Protein AF-A0A974S7X0-F1 (afdb_monomer)

pLDDT: mean 75.12, std 19.73, range [33.41, 97.38]

Radius of gyration: 20.28 Å; Cα contacts (8 Å, |Δi|>4): 259; chains: 1; bounding box: 48×38×61 Å

Nearest PDB structures (foldseek):
  6ahu-assembly1_G  TM=2.545E-01  e=3.816E-04  Homo sapiens
  6w6v-assembly1_G  TM=2.134E-01  e=1.210E-03  Saccharomyces cerevisiae S288C
  6hdt-assembly2_B  TM=5.836E-01  e=2.481E+00  Afifella pfennigii

Mean predicted aligned error: 11.81 Å

Solvent-accessible surface area (backbone atoms only — not comparable to full-atom values): 8895 Å² total; per-residue (Å²): 137,85,80,79,71,74,44,76,49,75,44,72,62,77,87,66,81,88,76,54,83,85,74,50,80,81,50,93,77,43,50,52,31,15,51,47,73,44,29,24,50,70,80,39,82,32,67,67,58,24,65,71,47,45,65,58,53,48,52,51,53,45,73,62,52,58,33,68,40,69,42,77,59,90,51,62,14,40,36,38,39,38,39,28,42,36,76,56,59,93,89,54,80,51,60,70,84,76,39,92,80,42,81,82,80,58,68,46,50,36,54,47,32,34,46,38,38,42,35,40,25,75,32,86,92,47,78,72,48,77,49,78,46,80,48,44,41,38,35,36,41,31,66,77,82,78,75,80,78,127

Organism: NCBI:txid2803784

Secondary structure (DSSP, 8-state):
------EEEEEE---SPPPPTTTSPPPSSPPEEEEEEEEEETTEE-HHHHHHHHHHHHHHHHHTSS-SEEESS--SEEEEEEEEEEPPPTT----TTTGGGTTTTS-EEEEEEEEEEEEEESSTTSPPEEEEEEEEEEEEEES-------

Structure (mmCIF, N/CA/C/O backbone):
data_AF-A0A974S7X0-F1
#
_entry.id   AF-A0A974S7X0-F1
#
loop_
_atom_site.group_PDB
_atom_site.id
_atom_site.type_symbol
_atom_site.label_atom_id
_atom_site.label_alt_id
_atom_site.label_comp_id
_atom_site.label_asym_id
_atom_site.label_entity_id
_atom_site.label_seq_id
_atom_site.pdbx_PDB_ins_code
_atom_site.Cartn_x
_atom_site.Cartn_y
_atom_site.Cartn_z
_atom_site.occupancy
_atom_site.B_iso_or_equiv
_atom_site.auth_seq_id
_atom_site.auth_comp_id
_atom_site.auth_asym_id
_atom_site.auth_atom_id
_atom_site.pdbx_PDB_model_num
ATOM 1 N N . MET A 1 1 ? 11.327 -16.750 -43.158 1.00 33.41 1 MET A N 1
ATOM 2 C CA . MET A 1 1 ? 11.824 -15.774 -42.165 1.00 33.41 1 MET A CA 1
ATOM 3 C C . MET A 1 1 ? 11.254 -16.157 -40.809 1.00 33.41 1 MET A C 1
ATOM 5 O O . MET A 1 1 ? 10.046 -16.098 -40.652 1.00 33.41 1 MET A O 1
ATOM 9 N N . ALA A 1 2 ? 12.081 -16.641 -39.881 1.00 36.84 2 ALA A N 1
ATOM 10 C CA . ALA A 1 2 ? 11.645 -16.962 -38.522 1.00 36.84 2 ALA A CA 1
ATOM 11 C C . ALA A 1 2 ? 11.894 -15.735 -37.639 1.00 36.84 2 ALA A C 1
ATOM 13 O O . ALA A 1 2 ? 13.046 -15.370 -37.406 1.00 36.84 2 ALA A O 1
ATOM 14 N N . GLY A 1 3 ? 10.826 -15.063 -37.211 1.00 40.22 3 GLY A N 1
ATOM 15 C CA . GLY A 1 3 ? 10.921 -13.977 -36.240 1.00 40.22 3 GLY A CA 1
ATOM 16 C C . GLY A 1 3 ? 11.301 -14.554 -34.882 1.00 40.22 3 GLY A C 1
ATOM 17 O O . GLY A 1 3 ? 10.536 -15.314 -34.295 1.00 40.22 3 GLY A O 1
ATOM 18 N N . THR A 1 4 ? 12.490 -14.228 -34.383 1.00 44.41 4 THR A N 1
ATOM 19 C CA . THR A 1 4 ? 12.839 -14.476 -32.983 1.00 44.41 4 THR A CA 1
ATOM 20 C C . THR A 1 4 ? 11.959 -13.582 -32.120 1.00 44.41 4 THR A C 1
ATOM 22 O O . THR A 1 4 ? 12.114 -12.362 -32.150 1.00 44.41 4 THR A O 1
ATOM 25 N N . ALA A 1 5 ? 11.020 -14.181 -31.388 1.00 50.19 5 ALA A N 1
ATOM 26 C CA . ALA A 1 5 ? 10.208 -13.469 -30.412 1.00 50.19 5 ALA A CA 1
ATOM 27 C C . ALA A 1 5 ? 11.121 -12.769 -29.391 1.00 50.19 5 ALA A C 1
ATOM 29 O O . ALA A 1 5 ? 12.081 -13.363 -28.894 1.00 50.19 5 ALA A O 1
ATOM 30 N N . ALA A 1 6 ? 10.845 -11.497 -29.111 1.00 50.41 6 ALA A N 1
ATOM 31 C CA . ALA A 1 6 ? 11.482 -10.788 -28.012 1.00 50.41 6 ALA A CA 1
ATOM 32 C C . ALA A 1 6 ? 11.017 -11.410 -26.686 1.00 50.41 6 ALA A C 1
ATOM 34 O O . ALA A 1 6 ? 9.825 -11.660 -26.510 1.00 50.41 6 ALA A O 1
ATOM 35 N N . PHE A 1 7 ? 11.951 -11.659 -25.767 1.00 53.12 7 PHE A N 1
ATOM 36 C CA . PHE A 1 7 ? 11.648 -12.151 -24.425 1.00 53.12 7 PHE A CA 1
ATOM 37 C C . PHE A 1 7 ? 11.833 -11.017 -23.414 1.00 53.12 7 PHE A C 1
ATOM 39 O O . PHE A 1 7 ? 12.787 -10.239 -23.509 1.00 53.12 7 PHE A O 1
ATOM 46 N N . ALA A 1 8 ? 10.910 -10.932 -22.456 1.00 50.56 8 ALA A N 1
ATOM 47 C CA . ALA A 1 8 ? 11.018 -10.082 -21.280 1.00 50.56 8 ALA A CA 1
ATOM 48 C C . ALA A 1 8 ? 11.270 -10.978 -20.064 1.00 50.56 8 ALA A C 1
ATOM 50 O O . ALA A 1 8 ? 10.481 -11.883 -19.793 1.00 50.56 8 ALA A O 1
ATOM 51 N N . ALA A 1 9 ? 12.370 -10.747 -19.354 1.00 56.16 9 ALA A N 1
ATOM 52 C CA . ALA A 1 9 ? 12.638 -11.368 -18.061 1.00 56.16 9 ALA A CA 1
ATOM 53 C C . ALA A 1 9 ? 12.583 -10.280 -16.988 1.00 56.16 9 ALA A C 1
ATOM 55 O O . ALA A 1 9 ? 13.378 -9.340 -17.037 1.00 56.16 9 ALA A O 1
ATOM 56 N N . SER A 1 10 ? 11.647 -10.399 -16.050 1.00 50.12 10 SER A N 1
ATOM 57 C CA . SER A 1 10 ? 11.504 -9.466 -14.932 1.00 50.12 10 SER A CA 1
ATOM 58 C C . SER A 1 10 ? 12.025 -10.102 -13.647 1.00 50.12 10 SER A C 1
ATOM 60 O O . SER A 1 10 ? 11.685 -11.239 -13.327 1.00 50.12 10 SER A O 1
ATOM 62 N N . TYR A 1 11 ? 12.850 -9.355 -12.924 1.00 61.41 11 TYR A N 1
ATOM 63 C CA . TYR A 1 11 ? 13.383 -9.693 -11.614 1.00 61.41 11 TYR A CA 1
ATOM 64 C C . TYR A 1 11 ? 12.792 -8.732 -10.589 1.00 61.41 11 TYR A C 1
ATOM 66 O O . TYR A 1 11 ? 12.791 -7.517 -10.791 1.00 61.41 11 TYR A O 1
ATOM 74 N N . ILE A 1 12 ? 12.279 -9.299 -9.508 1.00 62.84 12 ILE A N 1
ATOM 75 C CA . ILE A 1 12 ? 11.749 -8.573 -8.358 1.00 62.84 12 ILE A CA 1
ATOM 76 C C . ILE A 1 12 ? 12.890 -8.491 -7.341 1.00 62.84 12 ILE A C 1
ATOM 78 O O . ILE A 1 12 ? 13.569 -9.494 -7.110 1.00 62.84 12 ILE A O 1
ATOM 82 N N . ASP A 1 13 ? 13.153 -7.307 -6.789 1.00 64.38 13 ASP A N 1
ATOM 83 C CA . ASP A 1 13 ? 14.116 -7.156 -5.695 1.00 64.38 13 ASP A CA 1
ATOM 84 C C . ASP A 1 13 ? 13.708 -8.054 -4.504 1.00 64.38 13 ASP A C 1
ATOM 86 O O . ASP A 1 13 ? 12.533 -8.196 -4.198 1.00 64.38 13 ASP A O 1
ATOM 90 N N . THR A 1 14 ? 14.649 -8.706 -3.825 1.00 61.59 14 THR A N 1
ATOM 91 C CA . THR A 1 14 ? 14.355 -9.611 -2.691 1.00 61.59 14 THR A CA 1
ATOM 92 C C . THR A 1 14 ? 14.523 -8.921 -1.337 1.00 61.59 14 THR A C 1
ATOM 94 O O . THR A 1 14 ? 14.682 -9.581 -0.313 1.00 61.59 14 THR A O 1
ATOM 97 N N . SER A 1 15 ? 14.554 -7.588 -1.320 1.00 65.81 15 SER A N 1
ATOM 98 C CA . SER A 1 15 ? 14.743 -6.776 -0.112 1.00 65.81 15 SER A CA 1
ATOM 99 C C . SER A 1 15 ? 13.590 -6.860 0.895 1.00 65.81 15 SER A C 1
ATOM 101 O O . SER A 1 15 ? 13.775 -6.512 2.062 1.00 65.81 15 SER A O 1
ATOM 103 N N . LEU A 1 16 ? 12.417 -7.345 0.477 1.00 65.56 16 LEU A N 1
ATOM 104 C CA . LEU A 1 16 ? 11.275 -7.585 1.356 1.00 65.56 16 LEU A CA 1
ATOM 105 C C . LEU A 1 16 ? 11.249 -9.057 1.799 1.00 65.56 16 LEU A C 1
ATOM 107 O O . LEU A 1 16 ? 11.303 -9.938 0.942 1.00 65.56 16 LEU A O 1
ATOM 111 N N . PRO A 1 17 ? 11.159 -9.348 3.110 1.00 64.44 17 PRO A N 1
ATOM 112 C CA . PRO A 1 17 ? 11.013 -10.717 3.583 1.00 64.44 17 PRO A CA 1
ATOM 113 C C . PRO A 1 17 ? 9.619 -11.256 3.245 1.00 64.44 17 PRO A C 1
ATOM 115 O O . PRO A 1 17 ? 8.616 -10.579 3.479 1.00 64.44 17 PRO A O 1
ATOM 118 N N . ASP A 1 18 ? 9.553 -12.496 2.762 1.00 65.12 18 ASP A N 1
ATOM 119 C CA . ASP A 1 18 ? 8.289 -13.225 2.662 1.00 65.12 18 ASP A CA 1
ATOM 120 C C . ASP A 1 18 ? 7.768 -13.521 4.073 1.00 65.12 18 ASP A C 1
ATOM 122 O O . ASP A 1 18 ? 8.417 -14.218 4.857 1.00 65.12 18 ASP A O 1
ATOM 126 N N . LEU A 1 19 ? 6.599 -12.970 4.404 1.00 65.62 19 LEU A N 1
A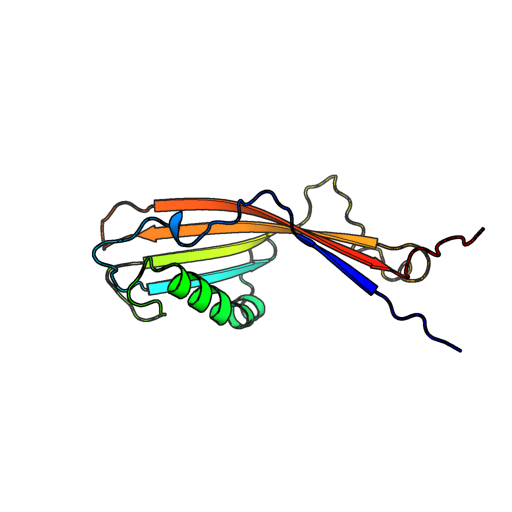TOM 127 C CA . LEU A 1 19 ? 5.940 -13.213 5.683 1.00 65.62 19 LEU A CA 1
ATOM 128 C C . LEU A 1 19 ? 4.996 -14.409 5.570 1.00 65.62 19 LEU A C 1
ATOM 130 O O . LEU A 1 19 ? 4.076 -14.406 4.748 1.00 65.62 19 LEU A O 1
ATOM 134 N N . THR A 1 20 ? 5.181 -15.416 6.422 1.00 69.56 20 THR A N 1
ATOM 135 C CA . THR A 1 20 ? 4.202 -16.505 6.543 1.00 69.56 20 THR A CA 1
ATOM 136 C C . THR A 1 20 ? 2.985 -16.036 7.352 1.00 69.56 20 THR A C 1
ATOM 138 O O . THR A 1 20 ? 3.111 -15.127 8.181 1.00 69.56 20 THR A O 1
ATOM 141 N N . PRO A 1 21 ? 1.789 -16.629 7.167 1.00 64.00 21 PRO A N 1
ATOM 142 C CA . PRO A 1 21 ? 0.594 -16.238 7.920 1.00 64.00 21 PRO A CA 1
ATOM 143 C C . PRO A 1 21 ? 0.772 -16.284 9.446 1.00 64.00 21 PRO A C 1
ATOM 145 O O . PRO A 1 21 ? 0.117 -15.541 10.171 1.00 64.00 21 PRO A O 1
ATOM 148 N N . GLU A 1 22 ? 1.670 -17.134 9.947 1.00 66.62 22 GLU A N 1
ATOM 149 C CA . GLU A 1 22 ? 1.986 -17.272 11.373 1.00 66.62 22 GLU A CA 1
ATOM 150 C C . GLU A 1 22 ? 2.834 -16.114 11.915 1.00 66.62 22 GLU A C 1
ATOM 152 O O . GLU A 1 22 ? 2.827 -15.868 13.120 1.00 66.62 22 GLU A O 1
ATOM 157 N N . GLN A 1 23 ? 3.555 -15.407 11.041 1.00 64.69 23 GLN A N 1
ATOM 158 C CA . GLN A 1 23 ? 4.374 -14.241 11.385 1.00 64.69 23 GLN A CA 1
ATOM 159 C C . GLN A 1 23 ? 3.561 -12.941 11.390 1.00 64.69 23 GLN A C 1
ATOM 161 O O . GLN A 1 23 ? 4.019 -11.923 11.912 1.00 64.69 23 GLN A O 1
ATOM 166 N N . LEU A 1 24 ? 2.347 -12.966 10.832 1.00 69.62 24 LEU A N 1
ATOM 167 C CA . LEU A 1 24 ? 1.424 -11.844 10.899 1.00 69.62 24 LEU A CA 1
ATOM 168 C C . LEU A 1 24 ? 0.849 -11.723 12.312 1.00 69.62 24 LEU A C 1
ATOM 170 O O . LEU A 1 24 ? 0.368 -12.687 12.911 1.00 69.62 24 LEU A O 1
ATOM 174 N N . VAL A 1 25 ? 0.872 -10.502 12.847 1.00 75.69 25 VAL A N 1
ATOM 175 C CA . VAL A 1 25 ? 0.265 -10.206 14.146 1.00 75.69 25 VAL A CA 1
ATOM 176 C C . VAL A 1 25 ? -1.237 -10.465 14.056 1.00 75.69 25 VAL A C 1
ATOM 178 O O . VAL A 1 25 ? -1.953 -9.785 13.321 1.00 75.69 25 VAL A O 1
ATOM 181 N N . LYS A 1 26 ? -1.728 -11.432 14.836 1.00 75.56 26 LYS A N 1
ATOM 182 C CA . LYS A 1 26 ? -3.164 -11.708 14.934 1.00 75.56 26 LYS A CA 1
ATOM 183 C C . LYS A 1 26 ? -3.859 -10.586 15.696 1.00 75.56 26 LYS A C 1
ATOM 185 O O . LYS A 1 26 ? -3.614 -10.381 16.884 1.00 75.56 26 LYS A O 1
ATOM 190 N N . VAL A 1 27 ? -4.760 -9.885 15.017 1.00 80.69 27 VAL A N 1
ATOM 191 C CA . VAL A 1 27 ? -5.614 -8.867 15.633 1.00 80.69 27 VAL A CA 1
ATOM 192 C C . VAL A 1 27 ? -6.799 -9.566 16.298 1.00 80.69 27 VAL A C 1
ATOM 194 O O . VAL A 1 27 ? -7.587 -10.227 15.631 1.00 80.69 27 VAL A O 1
ATOM 197 N N . ALA A 1 28 ? -6.933 -9.429 17.620 1.00 78.69 28 ALA A N 1
ATOM 198 C CA . ALA A 1 28 ? -7.973 -10.123 18.389 1.00 78.69 28 ALA A CA 1
ATOM 199 C C . ALA A 1 28 ? -9.405 -9.694 18.014 1.00 78.69 28 ALA A C 1
ATOM 201 O O . ALA A 1 28 ? -10.331 -10.497 18.099 1.00 78.69 28 ALA A O 1
ATOM 202 N N . GLN A 1 29 ? -9.590 -8.436 17.602 1.00 84.88 29 GLN A N 1
ATOM 203 C CA . GLN A 1 29 ? -10.872 -7.892 17.144 1.00 84.88 29 GLN A CA 1
ATOM 204 C C . GLN A 1 29 ? -10.663 -7.033 15.887 1.00 84.88 29 GLN A C 1
ATOM 206 O O . GLN A 1 29 ? -10.502 -5.814 15.997 1.00 84.88 29 GLN A O 1
ATOM 211 N N . PRO A 1 30 ? -10.620 -7.648 14.691 1.00 88.00 30 PRO A N 1
ATOM 212 C CA . PRO A 1 30 ? -10.456 -6.916 13.442 1.00 88.00 30 PRO A CA 1
ATOM 213 C C . PRO A 1 30 ? -11.646 -5.981 13.203 1.00 88.00 30 PRO A C 1
ATOM 215 O O . PRO A 1 30 ? -12.806 -6.400 13.227 1.00 88.00 30 PRO A O 1
ATOM 218 N N . LYS A 1 31 ? -11.367 -4.702 12.952 1.00 91.75 31 LYS A N 1
ATOM 219 C CA . LYS A 1 31 ? -12.378 -3.690 12.614 1.00 91.75 31 LYS A CA 1
ATOM 220 C C . LYS A 1 31 ? -12.436 -3.477 11.097 1.00 91.75 31 LYS A C 1
ATOM 222 O O . LYS A 1 31 ? -11.442 -3.766 10.425 1.00 91.75 31 LYS A O 1
ATOM 227 N N . PRO A 1 32 ? -13.574 -3.022 10.545 1.00 94.69 32 PRO A N 1
ATOM 228 C CA . PRO A 1 32 ? -13.628 -2.630 9.147 1.00 94.69 32 PRO A CA 1
ATOM 229 C C . PRO A 1 32 ? -12.773 -1.376 8.935 1.00 94.69 32 PRO A C 1
ATOM 231 O O . PRO A 1 32 ? -12.607 -0.572 9.856 1.00 94.69 32 PRO A O 1
ATOM 234 N N . VAL A 1 33 ? -12.230 -1.224 7.731 1.00 96.69 33 VAL A N 1
ATOM 235 C CA . VAL A 1 33 ? -11.399 -0.077 7.363 1.00 96.69 33 VAL A CA 1
ATOM 236 C C . VAL A 1 33 ? -11.823 0.482 6.009 1.00 96.69 33 VAL A C 1
ATOM 238 O O . VAL A 1 33 ? -12.106 -0.271 5.069 1.00 96.69 33 VAL A O 1
ATOM 241 N N . GLN A 1 34 ? -11.825 1.809 5.903 1.00 97.38 34 GLN A N 1
ATOM 242 C CA . GLN A 1 34 ? -11.903 2.495 4.625 1.00 97.38 34 GLN A CA 1
ATOM 243 C C . GLN A 1 34 ? -10.525 2.453 3.961 1.00 97.38 34 GLN A C 1
ATOM 245 O O . GLN A 1 34 ? -9.540 2.878 4.562 1.00 97.38 34 GLN A O 1
ATOM 250 N N . LEU A 1 35 ? -10.448 1.981 2.722 1.00 97.00 35 LEU A N 1
ATOM 251 C CA . LEU A 1 35 ? -9.236 2.005 1.915 1.00 97.00 35 LEU A CA 1
ATOM 252 C C . LEU A 1 35 ? -9.262 3.192 0.952 1.00 97.00 35 LEU A C 1
ATOM 254 O O . LEU A 1 35 ? -10.139 3.294 0.097 1.00 97.00 35 LEU A O 1
ATOM 258 N N . LEU A 1 36 ? -8.233 4.031 1.027 1.00 96.88 36 LEU A N 1
ATOM 259 C CA . LEU A 1 36 ? -7.892 4.999 -0.006 1.00 96.88 36 LEU A CA 1
ATOM 260 C C . LEU A 1 36 ? -6.623 4.529 -0.706 1.00 96.88 36 LEU A C 1
ATOM 262 O O . LEU A 1 36 ? -5.559 4.441 -0.099 1.00 96.88 36 LEU A O 1
ATOM 266 N N . PHE A 1 37 ? -6.748 4.206 -1.988 1.00 96.94 37 PHE A N 1
ATOM 267 C CA . PHE A 1 37 ? -5.634 3.720 -2.787 1.00 96.94 37 PHE A CA 1
ATOM 268 C C . PHE A 1 37 ? -5.338 4.661 -3.950 1.00 96.94 37 PHE A C 1
ATOM 270 O O . PHE A 1 37 ? -6.240 5.025 -4.709 1.00 96.94 37 PHE A O 1
ATOM 277 N N . GLU A 1 38 ? -4.061 4.991 -4.123 1.00 96.69 38 GLU A N 1
ATOM 278 C CA . GLU A 1 38 ? -3.572 5.772 -5.249 1.00 96.69 38 GLU A CA 1
ATOM 279 C C . GLU A 1 38 ? -2.296 5.162 -5.833 1.00 96.69 38 GLU A C 1
ATOM 281 O O . GLU A 1 38 ? -1.327 4.883 -5.124 1.00 96.69 38 GLU A O 1
ATOM 286 N N . PHE A 1 39 ? -2.274 5.020 -7.157 1.00 94.12 39 PHE A N 1
ATOM 287 C CA . PHE A 1 39 ? -1.044 4.815 -7.899 1.00 94.12 39 PHE A CA 1
ATOM 288 C C . PHE A 1 39 ? -0.585 6.123 -8.536 1.00 94.12 39 PHE A C 1
ATOM 290 O O . PHE A 1 39 ? -1.363 6.826 -9.187 1.00 94.12 39 PHE A O 1
ATOM 297 N N . GLN A 1 40 ? 0.702 6.412 -8.398 1.00 93.44 40 GLN A N 1
ATOM 298 C CA . GLN A 1 40 ? 1.351 7.584 -8.953 1.00 93.44 40 GLN A CA 1
ATOM 299 C C . GLN A 1 40 ? 2.465 7.181 -9.919 1.00 93.44 40 GLN A C 1
ATOM 301 O O . GLN A 1 40 ? 3.071 6.112 -9.836 1.00 93.44 40 GLN A O 1
ATOM 306 N N . THR A 1 41 ? 2.738 8.050 -10.881 1.00 88.44 41 THR A N 1
ATOM 307 C CA . THR A 1 41 ? 3.890 7.945 -11.772 1.00 88.44 41 THR A CA 1
ATOM 308 C C . THR A 1 41 ? 4.634 9.261 -11.696 1.00 88.44 41 THR A C 1
ATOM 310 O O . THR A 1 41 ? 4.093 10.302 -12.066 1.00 88.44 41 THR A O 1
ATOM 313 N N . LYS A 1 42 ? 5.870 9.225 -11.191 1.00 89.94 42 LYS A N 1
ATOM 314 C CA . LYS A 1 42 ? 6.691 10.416 -10.932 1.00 89.94 42 LYS A CA 1
ATOM 315 C C . LYS A 1 42 ? 5.973 11.425 -10.022 1.00 89.94 42 LYS A C 1
ATOM 317 O O . LYS A 1 42 ? 6.063 12.629 -10.239 1.00 89.94 42 LYS A O 1
ATOM 322 N N . GLY A 1 43 ? 5.226 10.923 -9.036 1.00 89.44 43 GLY A N 1
ATOM 323 C CA . GLY A 1 43 ? 4.452 11.730 -8.085 1.00 89.44 43 GLY A CA 1
ATOM 324 C C . GLY A 1 43 ? 3.119 12.276 -8.609 1.00 89.44 43 GLY A C 1
ATOM 325 O O . GL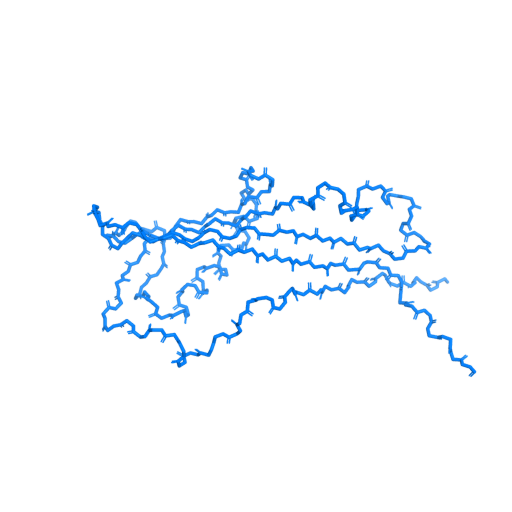Y A 1 43 ? 2.402 12.919 -7.852 1.00 89.44 43 GLY A O 1
ATOM 326 N N . ALA A 1 44 ? 2.759 12.032 -9.873 1.00 92.81 44 ALA A N 1
ATOM 327 C CA . ALA A 1 44 ? 1.463 12.429 -10.422 1.00 92.81 44 ALA A CA 1
ATOM 328 C C . ALA A 1 44 ? 0.471 11.262 -10.398 1.00 92.81 44 ALA A C 1
ATOM 330 O O . ALA A 1 44 ? 0.831 10.140 -10.761 1.00 92.81 44 ALA A O 1
ATOM 331 N N . THR A 1 45 ? -0.785 11.529 -10.035 1.00 94.12 45 THR A N 1
ATOM 332 C CA . THR A 1 45 ? -1.863 10.531 -10.029 1.00 94.12 45 THR A CA 1
ATOM 333 C C . THR A 1 45 ? -1.996 9.841 -11.386 1.00 94.12 45 THR A C 1
ATOM 335 O O . THR A 1 45 ? -2.144 10.484 -12.426 1.00 94.12 45 THR A O 1
ATOM 338 N N . ASN A 1 46 ? -2.021 8.511 -11.375 1.00 92.50 46 ASN A N 1
ATOM 339 C CA . ASN A 1 46 ? -2.248 7.685 -12.552 1.00 92.50 46 ASN A CA 1
ATOM 340 C C . ASN A 1 46 ? -3.531 6.872 -12.362 1.00 92.50 46 ASN A C 1
ATOM 342 O O . ASN A 1 46 ? -3.515 5.710 -11.960 1.00 92.50 46 ASN A O 1
ATOM 346 N N . GLN A 1 47 ? -4.666 7.494 -12.683 1.00 94.62 47 GLN A N 1
ATOM 347 C CA . GLN A 1 47 ? -5.991 6.910 -12.461 1.00 94.62 47 GLN A CA 1
ATOM 348 C C . GLN A 1 47 ? -6.187 5.564 -13.173 1.00 94.62 47 GLN A C 1
ATOM 350 O O . GLN A 1 47 ? -6.868 4.679 -12.648 1.00 94.62 47 GLN A O 1
ATOM 355 N N . ARG A 1 48 ? -5.575 5.383 -14.351 1.00 91.44 48 ARG A N 1
ATOM 356 C CA . ARG A 1 48 ? -5.631 4.115 -15.087 1.00 91.44 48 ARG A CA 1
ATOM 357 C C . ARG A 1 48 ? -4.976 2.999 -14.281 1.00 91.44 48 ARG A C 1
ATOM 359 O O . ARG A 1 48 ? -5.611 1.969 -14.071 1.00 91.44 48 ARG A O 1
ATOM 366 N N . ALA A 1 49 ? -3.743 3.212 -13.824 1.00 86.69 49 ALA A N 1
ATOM 367 C CA . ALA A 1 49 ? -3.031 2.232 -13.012 1.00 86.69 49 ALA A CA 1
ATOM 368 C C . ALA A 1 49 ? -3.759 1.989 -11.686 1.00 86.69 49 ALA A C 1
ATOM 370 O O . ALA A 1 49 ? -4.008 0.834 -11.352 1.00 86.69 49 ALA A O 1
ATOM 371 N N . THR A 1 50 ? -4.208 3.056 -11.009 1.00 89.69 50 THR A N 1
ATOM 372 C CA . THR A 1 50 ? -5.018 2.961 -9.785 1.00 89.69 50 THR A CA 1
ATOM 373 C C . THR A 1 50 ? -6.202 2.022 -9.992 1.00 89.69 50 THR A C 1
ATOM 375 O O . THR A 1 50 ? -6.370 1.070 -9.240 1.00 89.69 50 THR A O 1
ATOM 378 N N . THR A 1 51 ? -6.990 2.233 -11.048 1.00 92.62 51 THR A N 1
ATOM 379 C CA . THR A 1 51 ? -8.184 1.421 -11.334 1.00 92.62 51 THR A CA 1
ATOM 380 C C . THR A 1 51 ? -7.833 -0.038 -11.619 1.00 92.62 51 THR A C 1
ATOM 382 O O . THR A 1 51 ? -8.524 -0.937 -11.149 1.00 92.62 51 THR A O 1
ATOM 385 N N . GLN A 1 52 ? -6.754 -0.284 -12.366 1.00 90.62 52 GLN A N 1
ATOM 386 C CA . GLN A 1 52 ? -6.353 -1.634 -12.767 1.00 90.62 52 GLN A CA 1
ATOM 387 C C . GLN A 1 52 ? -5.891 -2.498 -11.590 1.00 90.62 52 GLN A C 1
ATOM 389 O O . GLN A 1 52 ? -6.214 -3.681 -11.550 1.00 90.62 52 GLN A O 1
ATOM 394 N N . ILE A 1 53 ? -5.158 -1.923 -10.633 1.00 91.50 53 ILE A N 1
ATOM 395 C CA . ILE A 1 53 ? -4.524 -2.700 -9.554 1.00 91.50 53 ILE A CA 1
ATOM 396 C C . ILE A 1 53 ? -5.266 -2.613 -8.218 1.00 91.50 53 ILE A C 1
ATOM 398 O O . ILE A 1 53 ? -4.975 -3.394 -7.314 1.00 91.50 53 ILE A O 1
ATOM 402 N N . LYS A 1 54 ? -6.258 -1.718 -8.086 1.00 91.75 54 LYS A N 1
ATOM 403 C CA . LYS A 1 54 ? -7.042 -1.551 -6.851 1.00 91.75 54 LYS A CA 1
ATOM 404 C C . LYS A 1 54 ? -7.611 -2.871 -6.332 1.00 91.75 54 LYS A C 1
ATOM 406 O O . LYS A 1 54 ? -7.555 -3.119 -5.134 1.00 91.75 54 LYS A O 1
ATOM 411 N N . ALA A 1 55 ? -8.114 -3.730 -7.221 1.00 91.62 55 ALA A N 1
ATOM 412 C CA . ALA A 1 55 ? -8.666 -5.028 -6.835 1.00 91.62 55 ALA A CA 1
ATOM 413 C C . ALA A 1 55 ? -7.627 -5.917 -6.126 1.00 91.62 55 ALA A C 1
ATOM 415 O O . ALA A 1 55 ? -7.944 -6.544 -5.120 1.00 91.62 55 ALA A O 1
ATOM 416 N N . TRP A 1 56 ? -6.378 -5.923 -6.600 1.00 90.56 56 TRP A N 1
ATOM 417 C CA . TRP A 1 56 ? -5.290 -6.678 -5.972 1.00 90.56 56 TRP A CA 1
ATOM 418 C C . TRP A 1 56 ? -4.865 -6.080 -4.635 1.00 90.56 56 TRP A C 1
ATOM 420 O O . TRP A 1 56 ? -4.579 -6.824 -3.700 1.00 90.56 56 TRP A O 1
ATOM 430 N N . VAL A 1 57 ? -4.867 -4.750 -4.514 1.00 92.56 57 VAL A N 1
ATOM 431 C CA . VAL A 1 57 ? -4.573 -4.070 -3.242 1.00 92.56 57 VAL A CA 1
ATOM 432 C C . VAL A 1 57 ? -5.637 -4.403 -2.196 1.00 92.56 57 VAL A C 1
ATOM 434 O O . VAL A 1 57 ? -5.295 -4.751 -1.068 1.00 92.56 57 VAL A O 1
ATOM 437 N N . VAL A 1 58 ? -6.919 -4.362 -2.576 1.00 92.81 58 VAL A N 1
ATOM 438 C CA . VAL A 1 58 ? -8.039 -4.739 -1.699 1.00 92.81 58 VAL A CA 1
ATOM 439 C C . VAL A 1 58 ? -7.919 -6.198 -1.264 1.00 92.81 58 VAL A C 1
ATOM 441 O O . VAL A 1 58 ? -7.961 -6.477 -0.070 1.00 92.81 58 VAL A O 1
ATOM 444 N N . ASP A 1 59 ? -7.725 -7.119 -2.209 1.00 90.88 59 ASP A N 1
ATOM 445 C CA . ASP A 1 59 ? -7.576 -8.552 -1.929 1.00 90.88 59 ASP A CA 1
ATOM 446 C C . ASP A 1 59 ? -6.381 -8.837 -1.002 1.00 90.88 59 ASP A C 1
ATOM 448 O O . ASP A 1 59 ? -6.508 -9.578 -0.028 1.00 90.88 59 ASP A O 1
ATOM 452 N N . THR A 1 60 ? -5.244 -8.174 -1.230 1.00 89.50 60 THR A N 1
ATOM 453 C CA . THR A 1 60 ? -4.056 -8.285 -0.367 1.00 89.50 60 THR A CA 1
ATOM 454 C C . THR A 1 60 ? -4.341 -7.776 1.048 1.00 89.50 60 THR A C 1
ATOM 456 O O . THR A 1 60 ? -4.023 -8.451 2.029 1.00 89.50 60 THR A O 1
ATOM 459 N N . ALA A 1 61 ? -4.989 -6.614 1.178 1.00 90.62 61 ALA A N 1
ATOM 460 C CA . ALA A 1 61 ? -5.352 -6.056 2.477 1.00 90.62 61 ALA A CA 1
ATOM 461 C C . ALA A 1 61 ? -6.354 -6.951 3.228 1.00 90.62 61 ALA A C 1
ATOM 463 O O . ALA A 1 61 ? -6.218 -7.128 4.437 1.00 90.62 61 ALA A O 1
ATOM 464 N N . GLN A 1 62 ? -7.313 -7.567 2.533 1.00 90.06 62 GLN A N 1
ATOM 465 C CA . GLN A 1 62 ? -8.260 -8.515 3.132 1.00 90.06 62 GLN A CA 1
ATOM 466 C C . GLN A 1 62 ? -7.560 -9.800 3.596 1.00 90.06 62 GLN A C 1
ATOM 468 O O . GLN A 1 62 ? -7.741 -10.228 4.736 1.00 90.06 62 GLN A O 1
ATOM 473 N N . LYS A 1 63 ? -6.701 -10.383 2.752 1.00 86.50 63 LYS A N 1
ATOM 474 C CA . LYS A 1 63 ? -5.943 -11.606 3.068 1.00 86.50 63 LYS A CA 1
ATOM 475 C C . LYS A 1 63 ? -4.939 -11.434 4.203 1.00 86.50 63 LYS A C 1
ATOM 477 O O . LYS A 1 63 ? -4.569 -12.426 4.820 1.00 86.50 63 LYS A O 1
ATOM 482 N N . SER A 1 64 ? -4.539 -10.200 4.515 1.00 85.19 64 SER A N 1
ATOM 483 C CA . SER A 1 64 ? -3.680 -9.918 5.672 1.00 85.19 64 SER A CA 1
ATOM 484 C C . SER A 1 64 ? -4.307 -10.323 7.014 1.00 85.19 64 SER A C 1
ATOM 486 O O . SER A 1 64 ? -3.587 -10.518 7.990 1.00 85.19 64 SER A O 1
ATOM 488 N N . GLY A 1 65 ? -5.642 -10.417 7.092 1.00 85.94 65 GLY A N 1
ATOM 489 C CA . GLY A 1 65 ? -6.363 -10.718 8.332 1.00 85.94 65 GLY A CA 1
ATOM 490 C C . GLY A 1 65 ? -6.334 -9.595 9.378 1.00 85.94 65 GLY A C 1
ATOM 491 O O . GLY A 1 65 ? -6.811 -9.793 10.494 1.00 85.94 65 GLY A O 1
ATOM 492 N N . LEU A 1 66 ? -5.797 -8.415 9.039 1.00 88.38 66 LEU A N 1
ATOM 493 C CA . LEU A 1 66 ? -5.714 -7.264 9.947 1.00 88.38 66 LEU A CA 1
ATOM 494 C C . LEU A 1 66 ? -7.064 -6.553 10.140 1.00 88.38 66 LEU A C 1
ATOM 496 O O . LEU A 1 66 ? -7.288 -5.916 11.170 1.00 88.38 66 LEU A O 1
ATOM 500 N N . PHE A 1 67 ? -7.964 -6.675 9.162 1.00 92.56 67 PHE A N 1
ATOM 501 C CA . PHE A 1 67 ? -9.252 -5.983 9.110 1.00 92.56 67 PHE A CA 1
ATOM 502 C C . PHE A 1 67 ? -10.388 -6.982 8.884 1.00 92.56 67 PHE A C 1
ATOM 504 O O . PHE A 1 67 ? -10.210 -7.975 8.182 1.00 92.56 67 PHE A O 1
ATOM 511 N N . SER A 1 68 ? -11.569 -6.719 9.451 1.00 92.38 68 SER A N 1
ATOM 512 C CA . SER A 1 68 ? -12.752 -7.570 9.220 1.00 92.38 68 SER A CA 1
ATOM 513 C C . SER A 1 68 ? -13.421 -7.302 7.874 1.00 92.38 68 SER A C 1
ATOM 515 O O . SER A 1 68 ? -14.076 -8.184 7.327 1.00 92.38 68 SER A O 1
ATOM 517 N N . ALA A 1 69 ? -13.238 -6.099 7.329 1.00 93.19 69 ALA A N 1
ATOM 518 C CA . ALA A 1 69 ? -13.624 -5.731 5.976 1.00 93.19 69 ALA A CA 1
ATOM 519 C C . ALA A 1 69 ? -12.722 -4.599 5.472 1.00 93.19 69 ALA A C 1
ATOM 521 O O . ALA A 1 69 ? -12.274 -3.761 6.254 1.00 93.19 69 ALA A O 1
ATOM 522 N N . VAL A 1 70 ? -12.490 -4.563 4.161 1.00 95.69 70 VAL A N 1
ATOM 523 C CA . VAL A 1 70 ? -11.735 -3.504 3.479 1.00 95.69 70 VAL A CA 1
ATOM 524 C C . VAL A 1 70 ? -12.570 -3.033 2.296 1.00 95.69 70 VAL A C 1
ATO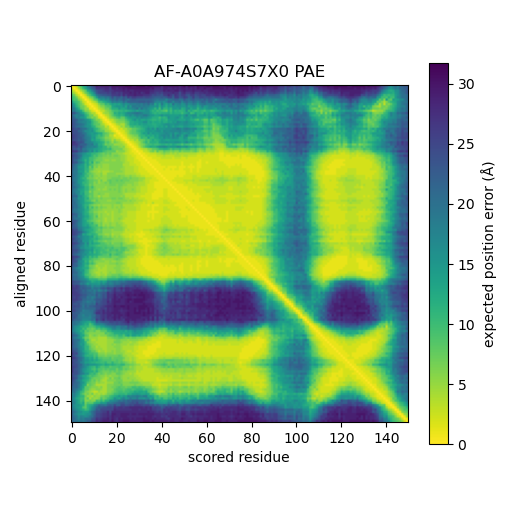M 526 O O . VAL A 1 70 ? -12.974 -3.861 1.476 1.00 95.69 70 VAL A O 1
ATOM 529 N N . GLY A 1 71 ? -12.829 -1.730 2.198 1.00 93.25 71 GLY A N 1
ATOM 530 C CA . GLY A 1 71 ? -13.613 -1.162 1.101 1.00 93.25 71 GLY A CA 1
ATOM 531 C C . GLY A 1 71 ? -13.565 0.362 1.053 1.00 93.25 71 GLY A C 1
ATOM 532 O O . GLY A 1 71 ? -12.885 0.990 1.849 1.00 93.25 71 GLY A O 1
ATOM 533 N N . ASP A 1 72 ? -14.297 0.961 0.117 1.00 93.25 72 ASP A N 1
ATOM 534 C CA . ASP A 1 72 ? -14.282 2.418 -0.100 1.00 93.25 72 ASP A CA 1
ATOM 535 C C . ASP A 1 72 ? -15.231 3.191 0.828 1.00 93.25 72 ASP A C 1
ATOM 537 O O . ASP A 1 72 ? -15.136 4.416 0.948 1.00 93.25 72 ASP A O 1
ATOM 541 N N . ALA A 1 73 ? -16.168 2.480 1.460 1.00 92.38 73 ALA A N 1
ATOM 542 C CA . ALA A 1 73 ? -17.156 3.074 2.345 1.00 92.38 73 ALA A CA 1
ATOM 543 C C . ALA A 1 73 ? -16.474 3.675 3.589 1.00 92.38 73 ALA A C 1
ATOM 545 O O . ALA A 1 73 ? -15.574 3.041 4.143 1.00 92.38 73 ALA A O 1
ATOM 546 N N . PRO A 1 74 ? -16.901 4.864 4.053 1.00 92.94 74 PRO A N 1
ATOM 547 C CA . PRO A 1 74 ? -16.382 5.450 5.281 1.00 92.94 74 PRO A CA 1
ATOM 548 C C . PRO A 1 74 ? -16.568 4.527 6.489 1.00 92.94 74 PRO A C 1
ATOM 550 O O . PRO A 1 74 ? -17.644 3.963 6.695 1.00 92.94 74 PRO A O 1
ATOM 553 N N . THR A 1 75 ? -15.522 4.412 7.302 1.00 95.06 75 THR A N 1
ATOM 554 C CA . THR A 1 75 ? -15.523 3.718 8.598 1.00 95.06 75 THR A CA 1
ATOM 555 C C . THR A 1 75 ? -14.701 4.532 9.599 1.00 95.06 75 THR A C 1
ATOM 557 O O . THR A 1 75 ? -14.065 5.509 9.208 1.00 95.06 75 THR A O 1
ATOM 560 N N . ASP A 1 76 ? -14.656 4.123 10.867 1.00 93.81 76 ASP A N 1
ATOM 561 C CA . ASP A 1 76 ? -13.777 4.767 11.855 1.00 93.81 76 ASP A CA 1
ATOM 562 C C . ASP A 1 76 ? -12.288 4.619 11.490 1.00 93.81 76 ASP A C 1
ATOM 564 O O . ASP A 1 76 ? -11.486 5.518 11.747 1.00 93.81 76 ASP A O 1
ATOM 568 N N . GLY A 1 77 ? -11.918 3.487 10.884 1.00 94.94 77 GLY A N 1
ATOM 569 C CA . GLY A 1 77 ? -10.561 3.216 10.432 1.00 94.94 77 GLY A CA 1
ATOM 570 C C . GLY A 1 77 ? -10.306 3.749 9.022 1.00 94.94 77 GLY A C 1
ATOM 571 O O . GLY A 1 77 ? -11.122 3.558 8.119 1.00 94.94 77 GLY A O 1
ATOM 572 N N . LEU A 1 78 ? -9.130 4.334 8.806 1.00 96.75 78 LEU A N 1
ATOM 573 C CA .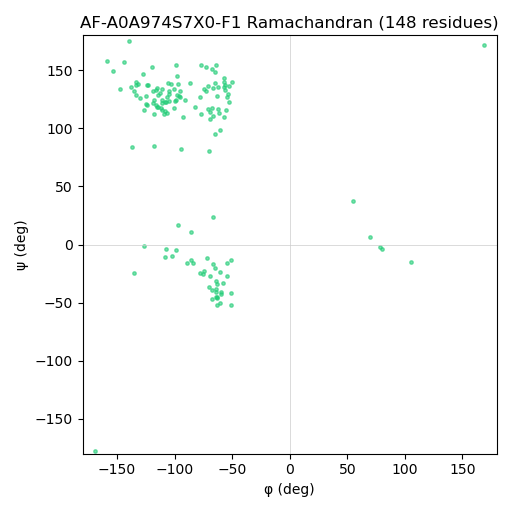 LEU A 1 78 ? -8.667 4.784 7.494 1.00 96.75 78 LEU A CA 1
ATOM 574 C C . LEU A 1 78 ? -7.309 4.167 7.167 1.00 96.75 78 LEU A C 1
ATOM 576 O O . LEU A 1 78 ? -6.341 4.390 7.891 1.00 96.75 78 LEU A O 1
ATOM 580 N N . LEU A 1 79 ? -7.241 3.428 6.065 1.00 96.75 79 LEU A N 1
ATOM 581 C CA . LEU A 1 79 ? -6.026 2.883 5.476 1.00 96.75 79 LEU A CA 1
ATOM 582 C C . LEU A 1 79 ? -5.757 3.613 4.160 1.00 96.75 79 LEU A C 1
ATOM 584 O O . LEU A 1 79 ? -6.528 3.495 3.212 1.00 96.75 79 LEU A O 1
ATOM 588 N N . THR A 1 80 ? -4.649 4.337 4.092 1.00 97.12 80 THR A N 1
ATOM 589 C CA . THR A 1 80 ? -4.181 4.995 2.874 1.00 97.12 80 THR A CA 1
ATOM 590 C C . THR A 1 80 ? -2.974 4.240 2.340 1.00 97.12 80 THR A C 1
ATOM 592 O O . THR A 1 80 ? -2.011 4.012 3.069 1.00 97.12 80 THR A O 1
ATOM 595 N N . ILE A 1 81 ? -3.016 3.851 1.070 1.00 95.75 81 ILE A N 1
ATOM 596 C CA . ILE A 1 81 ? -1.903 3.203 0.378 1.00 95.75 81 ILE A CA 1
ATOM 597 C C . ILE A 1 81 ? -1.581 4.022 -0.868 1.00 95.75 81 ILE A C 1
ATOM 599 O O . ILE A 1 81 ? -2.419 4.160 -1.762 1.00 95.75 81 ILE A O 1
ATOM 603 N N . THR A 1 82 ? -0.351 4.515 -0.947 1.00 96.06 82 THR A N 1
ATOM 604 C CA . THR A 1 82 ? 0.173 5.207 -2.124 1.00 96.06 82 THR A CA 1
ATOM 605 C C . THR A 1 82 ? 1.345 4.418 -2.678 1.00 96.06 82 THR A C 1
ATOM 607 O O . THR A 1 82 ? 2.313 4.163 -1.966 1.00 96.06 82 THR A O 1
ATOM 610 N N . ILE A 1 83 ? 1.275 4.051 -3.956 1.00 93.44 83 ILE A N 1
ATOM 611 C CA . ILE A 1 83 ? 2.386 3.420 -4.676 1.00 93.44 83 ILE A CA 1
ATOM 612 C C . ILE A 1 83 ? 2.831 4.374 -5.777 1.00 93.44 83 ILE A C 1
ATOM 614 O O . ILE A 1 83 ? 2.053 4.677 -6.678 1.00 93.44 83 ILE A O 1
ATOM 618 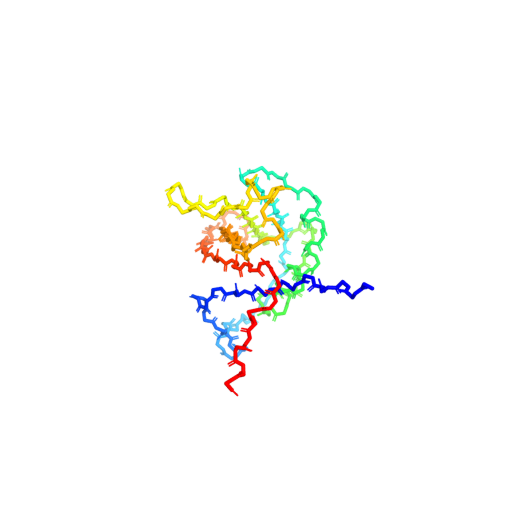N N . ASN A 1 84 ? 4.076 4.833 -5.730 1.00 92.12 84 ASN A N 1
ATOM 619 C CA . ASN A 1 84 ? 4.624 5.761 -6.712 1.00 92.12 84 ASN A CA 1
ATOM 620 C C . ASN A 1 84 ? 5.751 5.104 -7.512 1.00 92.12 84 ASN A C 1
ATOM 622 O O . ASN A 1 84 ? 6.776 4.746 -6.937 1.00 92.12 84 ASN A O 1
ATOM 626 N N . ASN A 1 85 ? 5.572 4.978 -8.832 1.00 88.69 85 ASN A N 1
ATOM 627 C CA . ASN A 1 85 ? 6.656 4.600 -9.738 1.00 88.69 85 ASN A CA 1
ATOM 628 C C . ASN A 1 85 ? 7.561 5.815 -9.986 1.00 88.69 85 ASN A C 1
ATOM 630 O O . ASN A 1 85 ? 7.159 6.798 -10.622 1.00 88.69 85 ASN A O 1
ATOM 634 N N . LEU A 1 86 ? 8.783 5.733 -9.481 1.00 84.12 86 LEU A N 1
ATOM 635 C CA . LEU A 1 86 ? 9.826 6.730 -9.588 1.00 84.12 86 LEU A CA 1
ATOM 636 C C . LEU A 1 86 ? 10.803 6.387 -10.721 1.00 84.12 86 LEU A C 1
ATOM 638 O O . LEU A 1 86 ? 11.128 5.221 -10.957 1.00 84.12 86 LEU A O 1
ATOM 642 N N . PRO A 1 87 ? 11.319 7.413 -11.420 1.00 71.12 87 PRO A N 1
ATOM 643 C CA . PRO A 1 87 ? 12.384 7.195 -12.379 1.00 71.12 87 PRO A CA 1
ATOM 644 C C . PRO A 1 87 ? 13.643 6.704 -11.657 1.00 71.12 87 PRO A C 1
ATOM 646 O O . PRO A 1 87 ? 13.868 7.016 -10.487 1.00 71.12 87 PRO A O 1
ATOM 649 N N . ALA A 1 88 ? 14.493 5.988 -12.390 1.00 60.97 88 ALA A N 1
ATOM 650 C CA . ALA A 1 88 ? 15.810 5.605 -11.905 1.00 60.97 88 ALA A CA 1
ATOM 651 C C . ALA A 1 88 ? 16.599 6.839 -11.408 1.00 60.97 88 ALA A C 1
ATOM 653 O O . ALA A 1 88 ? 16.565 7.884 -12.075 1.00 60.97 88 ALA A O 1
ATOM 654 N N . PRO A 1 89 ? 17.292 6.758 -10.252 1.00 57.34 89 PRO A N 1
ATOM 655 C CA . PRO A 1 89 ? 18.119 7.845 -9.737 1.00 57.34 89 PRO A CA 1
ATOM 656 C C . PRO A 1 89 ? 19.075 8.383 -10.806 1.00 57.34 89 PRO A C 1
ATOM 658 O O . PRO A 1 89 ? 19.667 7.611 -11.569 1.00 57.34 89 PRO A O 1
ATOM 661 N N . ALA A 1 90 ? 19.259 9.703 -10.862 1.00 44.38 90 ALA A N 1
ATOM 662 C CA . ALA A 1 90 ? 20.180 10.325 -11.811 1.00 44.38 90 ALA A CA 1
ATOM 663 C C . ALA A 1 90 ? 21.581 9.685 -11.700 1.00 44.38 90 ALA A C 1
ATOM 665 O O . ALA A 1 90 ? 22.163 9.639 -10.620 1.00 44.38 90 ALA A O 1
ATOM 666 N N . GLY A 1 91 ? 22.099 9.149 -12.812 1.00 47.22 91 GLY A N 1
ATOM 667 C CA . GLY A 1 91 ? 23.356 8.383 -12.857 1.00 47.22 91 GLY A CA 1
ATOM 668 C C . GLY A 1 91 ? 23.180 6.865 -13.002 1.00 47.22 91 GLY A C 1
ATOM 669 O O . GLY A 1 91 ? 24.112 6.184 -13.422 1.00 47.22 91 GLY A O 1
ATOM 670 N N . THR A 1 92 ? 21.976 6.333 -12.769 1.00 47.88 92 THR A N 1
ATOM 671 C CA . THR A 1 92 ? 21.600 4.959 -13.138 1.00 47.88 92 THR A CA 1
ATOM 672 C C . THR A 1 92 ? 20.906 4.982 -14.496 1.00 47.88 92 THR A C 1
ATOM 674 O O . THR A 1 92 ? 19.688 5.056 -14.616 1.00 47.88 92 THR A O 1
ATOM 677 N N . ALA A 1 93 ? 21.702 5.003 -15.565 1.00 44.91 93 ALA A N 1
ATOM 678 C CA . ALA A 1 93 ? 21.181 4.981 -16.925 1.00 44.91 93 ALA A CA 1
ATOM 679 C C . ALA A 1 93 ? 20.568 3.604 -17.245 1.00 44.91 93 ALA A C 1
ATOM 681 O O . ALA A 1 93 ? 21.191 2.779 -17.913 1.00 44.91 93 ALA A O 1
ATOM 682 N N . SER A 1 94 ? 19.337 3.349 -16.801 1.00 50.22 94 SER A N 1
ATOM 683 C CA . SER A 1 94 ? 18.481 2.386 -17.484 1.00 50.22 94 SER A CA 1
ATOM 684 C C . SER A 1 94 ? 18.108 3.027 -18.823 1.00 50.22 94 SER A C 1
ATOM 686 O O . SER A 1 94 ? 17.412 4.035 -18.907 1.00 50.22 94 SER A O 1
ATOM 688 N N . GLN A 1 95 ? 18.689 2.497 -19.897 1.00 48.31 95 GLN A N 1
ATOM 689 C CA . GLN A 1 95 ? 18.677 3.038 -21.264 1.00 48.31 95 GLN A CA 1
ATOM 690 C C . GLN A 1 95 ? 17.278 3.023 -21.927 1.00 48.31 95 GLN A C 1
ATOM 692 O O . GLN A 1 95 ? 17.167 2.998 -23.147 1.00 48.31 95 GLN A O 1
ATOM 697 N N . GLY A 1 96 ? 16.191 3.014 -21.153 1.00 44.41 96 GLY A N 1
ATOM 698 C CA . GLY A 1 96 ? 14.837 2.700 -21.610 1.00 44.41 96 GLY A CA 1
ATOM 699 C C . GLY A 1 96 ? 14.161 3.753 -22.490 1.00 44.41 96 GLY A C 1
ATOM 700 O O . GLY A 1 96 ? 13.132 3.448 -23.079 1.00 44.41 96 GLY A O 1
ATOM 701 N N . PHE A 1 97 ? 14.708 4.969 -22.612 1.00 44.31 97 PHE A N 1
ATOM 702 C CA . PHE A 1 97 ? 14.075 6.035 -23.406 1.00 44.31 97 PHE A CA 1
ATOM 703 C C . PHE A 1 97 ? 14.801 6.372 -24.723 1.00 44.31 97 PHE A C 1
ATOM 705 O O . PHE 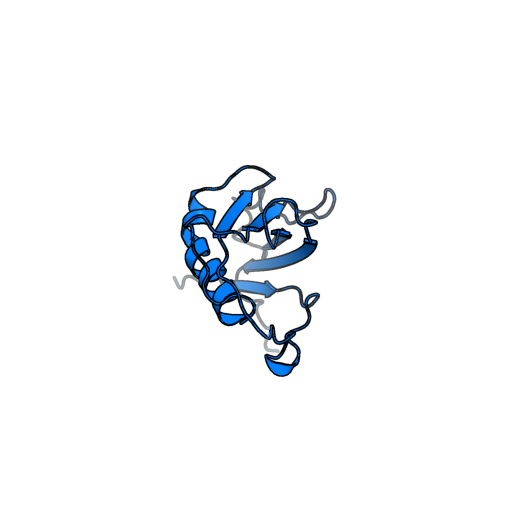A 1 97 ? 14.238 7.054 -25.572 1.00 44.31 97 PHE A O 1
ATOM 712 N N . VAL A 1 98 ? 16.020 5.864 -24.951 1.00 41.25 98 VAL A N 1
ATOM 713 C CA . VAL A 1 98 ? 16.799 6.132 -26.187 1.00 41.25 98 VAL A CA 1
ATOM 714 C C . VAL A 1 98 ? 16.684 4.982 -27.206 1.00 41.25 98 VAL A C 1
ATOM 716 O O . VAL A 1 98 ? 17.154 5.070 -28.338 1.00 41.25 98 VAL A O 1
ATOM 719 N N . THR A 1 99 ? 16.020 3.882 -26.854 1.00 45.84 99 THR A N 1
ATOM 720 C CA . THR A 1 99 ? 16.145 2.594 -27.556 1.00 45.84 99 THR A CA 1
ATOM 721 C C . THR A 1 99 ? 15.247 2.395 -28.772 1.00 45.84 99 THR A C 1
ATOM 723 O O . THR A 1 99 ? 15.249 1.302 -29.331 1.00 45.84 99 THR A O 1
ATOM 726 N N . GLY A 1 100 ? 14.563 3.432 -29.269 1.00 40.38 100 GLY A N 1
ATOM 727 C CA . GLY A 1 100 ? 13.718 3.356 -30.474 1.00 40.38 100 GLY A CA 1
ATOM 728 C C . GLY A 1 100 ? 14.416 2.814 -31.736 1.00 40.38 100 GLY A C 1
ATOM 729 O O . GLY A 1 100 ? 13.738 2.392 -32.666 1.00 40.38 100 GLY A O 1
ATOM 730 N N . LEU A 1 101 ? 15.755 2.755 -31.760 1.00 45.84 101 LEU A N 1
ATOM 731 C CA . LEU A 1 101 ? 16.551 2.171 -32.851 1.00 45.84 101 LEU A CA 1
ATOM 732 C C . LEU A 1 101 ? 17.566 1.091 -32.407 1.00 45.84 101 LEU A C 1
ATOM 734 O O . LEU A 1 101 ? 18.235 0.508 -33.257 1.00 45.84 101 LEU A O 1
ATOM 738 N N . THR A 1 102 ? 17.686 0.770 -31.110 1.00 46.06 102 THR A N 1
ATOM 739 C CA . THR A 1 102 ? 18.632 -0.253 -30.597 1.00 46.06 102 THR A CA 1
ATOM 740 C C . THR A 1 102 ? 17.972 -1.556 -30.137 1.00 46.06 102 THR A C 1
ATOM 742 O O . THR A 1 102 ? 18.694 -2.529 -29.901 1.00 46.06 102 THR A O 1
ATOM 745 N N . PHE A 1 103 ? 16.629 -1.636 -30.150 1.00 47.41 103 PHE A N 1
ATOM 746 C CA . PHE A 1 103 ? 15.851 -2.884 -29.993 1.00 47.41 103 PHE A CA 1
ATOM 747 C C . PHE A 1 103 ? 16.284 -4.023 -30.942 1.00 47.41 103 PHE A C 1
ATOM 749 O O . PHE A 1 103 ? 15.906 -5.172 -30.732 1.00 47.41 103 PHE A O 1
ATOM 756 N N . GLY A 1 104 ? 17.085 -3.732 -31.973 1.00 46.28 104 GLY A N 1
ATOM 757 C CA . GLY A 1 104 ? 17.578 -4.719 -32.931 1.00 46.28 104 GLY A CA 1
ATOM 758 C C . GLY A 1 104 ? 18.905 -5.416 -32.596 1.00 46.28 104 GLY A C 1
ATOM 759 O O . GLY A 1 104 ? 19.194 -6.421 -33.239 1.00 46.28 104 GLY A O 1
ATOM 760 N N . LEU A 1 105 ? 19.738 -4.929 -31.658 1.00 46.16 105 LEU A N 1
ATOM 761 C CA . LEU A 1 105 ? 21.152 -5.374 -31.598 1.00 46.16 105 LEU A CA 1
ATOM 762 C C . LEU A 1 105 ? 21.728 -5.714 -30.213 1.00 46.16 105 LEU A C 1
ATOM 764 O O . LEU A 1 105 ? 22.671 -6.505 -30.158 1.00 46.16 105 LEU A O 1
ATOM 768 N N . LYS A 1 106 ? 21.203 -5.182 -29.100 1.00 51.22 106 LYS A N 1
ATOM 769 C CA . LYS A 1 106 ? 21.670 -5.516 -27.736 1.00 51.22 106 LYS A CA 1
ATOM 770 C C . LYS A 1 106 ? 20.504 -5.445 -26.749 1.00 51.22 106 LYS A C 1
ATOM 772 O O . LYS A 1 106 ? 19.740 -4.490 -26.798 1.00 51.22 106 LYS A O 1
ATOM 777 N N . GLY A 1 107 ? 20.359 -6.450 -25.882 1.00 51.75 107 GLY A N 1
ATOM 778 C CA . GLY A 1 107 ? 19.309 -6.465 -24.858 1.00 51.75 107 GLY A CA 1
ATOM 779 C C . GLY A 1 107 ? 19.376 -5.230 -23.951 1.00 51.75 107 GLY A C 1
ATOM 780 O O . GLY A 1 107 ? 20.463 -4.738 -23.647 1.00 51.75 107 GLY A O 1
ATOM 781 N N . THR A 1 108 ? 18.218 -4.717 -23.549 1.00 55.44 108 THR A N 1
ATOM 782 C CA . THR A 1 108 ? 18.058 -3.491 -22.758 1.00 55.44 108 THR A CA 1
ATOM 783 C C . THR A 1 108 ? 17.462 -3.819 -21.397 1.00 55.44 108 THR A C 1
ATOM 785 O O . THR A 1 108 ? 16.471 -4.543 -21.331 1.00 55.44 108 THR A O 1
ATOM 788 N N . THR A 1 109 ? 18.011 -3.251 -20.326 1.00 56.59 109 THR A N 1
ATOM 789 C CA . THR A 1 109 ? 17.472 -3.389 -18.966 1.00 56.59 109 THR A CA 1
ATOM 790 C C . THR A 1 109 ? 16.765 -2.101 -18.546 1.00 56.59 109 THR A C 1
ATOM 792 O O . THR A 1 109 ? 17.322 -1.008 -18.669 1.00 56.59 109 THR A O 1
ATOM 795 N N . VAL A 1 110 ? 15.534 -2.240 -18.062 1.00 65.44 110 VAL A N 1
ATOM 796 C CA . VAL A 1 110 ? 14.684 -1.183 -17.509 1.00 65.44 110 VAL A CA 1
ATOM 797 C C . VAL A 1 110 ? 14.484 -1.482 -16.030 1.00 65.44 110 VAL A C 1
ATOM 799 O O . VAL A 1 110 ? 14.117 -2.600 -15.689 1.00 65.44 110 VAL A O 1
ATOM 802 N N . THR A 1 111 ? 14.729 -0.503 -15.164 1.00 64.62 111 THR A N 1
ATOM 803 C CA . THR A 1 111 ? 14.467 -0.629 -13.726 1.00 64.62 111 THR A CA 1
ATOM 804 C C . THR A 1 111 ? 13.395 0.375 -13.340 1.00 64.62 111 THR A C 1
ATOM 806 O O . THR A 1 111 ? 13.599 1.576 -13.515 1.00 64.62 111 THR A O 1
ATOM 809 N N . ASP A 1 112 ? 12.278 -0.123 -12.822 1.00 71.25 112 ASP A N 1
ATOM 810 C CA . ASP A 1 112 ? 11.225 0.669 -12.194 1.00 71.25 112 ASP A CA 1
ATOM 811 C C . ASP A 1 112 ? 11.460 0.688 -10.681 1.00 71.25 112 ASP A C 1
ATOM 813 O O . ASP A 1 112 ? 11.588 -0.376 -10.068 1.00 71.25 112 ASP A O 1
ATOM 817 N N . HIS A 1 113 ? 11.507 1.876 -10.079 1.00 83.00 113 HIS A N 1
ATOM 818 C CA . HIS A 1 113 ? 11.615 2.034 -8.629 1.00 83.00 113 HIS A CA 1
ATOM 819 C C . HIS A 1 113 ? 10.257 2.407 -8.054 1.00 83.00 113 HIS A C 1
ATOM 821 O O . HIS A 1 113 ? 9.553 3.242 -8.609 1.00 83.00 113 HIS A O 1
ATOM 827 N N . TYR A 1 114 ? 9.895 1.814 -6.928 1.00 85.94 114 TYR A N 1
ATOM 828 C CA . TYR A 1 114 ? 8.609 2.018 -6.287 1.00 85.94 114 TYR A CA 1
ATOM 829 C C . TYR A 1 114 ? 8.794 2.468 -4.851 1.00 85.94 114 TYR A C 1
ATOM 831 O O . TYR A 1 114 ? 9.436 1.775 -4.062 1.00 85.94 114 TYR A O 1
ATOM 839 N N . ASP A 1 115 ? 8.136 3.572 -4.515 1.00 90.62 115 ASP A N 1
ATOM 840 C CA . ASP A 1 115 ? 7.900 3.977 -3.136 1.00 90.62 115 ASP A CA 1
ATOM 841 C C . ASP A 1 115 ? 6.467 3.599 -2.771 1.00 90.62 115 ASP A C 1
ATOM 843 O O . ASP A 1 115 ? 5.508 4.087 -3.373 1.00 90.62 115 ASP A O 1
ATOM 847 N N . CYS A 1 116 ? 6.324 2.709 -1.795 1.00 89.69 116 CYS A N 1
ATOM 848 C CA . CYS A 1 116 ? 5.044 2.326 -1.223 1.00 89.69 116 CYS A CA 1
ATOM 849 C C . CYS A 1 116 ? 4.918 2.955 0.162 1.00 89.69 116 CYS A C 1
ATOM 851 O O . CYS A 1 116 ? 5.655 2.600 1.084 1.00 89.69 116 CYS A O 1
ATOM 853 N N . VAL A 1 117 ? 3.989 3.894 0.306 1.00 93.81 117 VAL A N 1
ATOM 854 C CA . VAL A 1 117 ? 3.645 4.519 1.582 1.00 93.81 117 VAL A CA 1
ATOM 855 C C . VAL A 1 117 ? 2.316 3.946 2.043 1.00 93.81 117 VAL A C 1
ATOM 857 O O . VAL A 1 117 ? 1.316 4.016 1.331 1.00 93.81 117 VAL A O 1
ATOM 860 N N . ILE A 1 118 ? 2.314 3.380 3.243 1.00 94.06 118 ILE A N 1
ATOM 861 C CA . ILE A 1 118 ? 1.131 2.822 3.889 1.00 94.06 118 ILE A CA 1
ATOM 862 C C . ILE A 1 118 ? 0.901 3.603 5.171 1.00 94.06 118 ILE A C 1
ATOM 864 O O . ILE A 1 118 ? 1.760 3.640 6.056 1.00 94.06 118 ILE A O 1
ATOM 868 N N . GLU A 1 119 ? -0.275 4.202 5.286 1.00 95.44 119 GLU A N 1
ATOM 869 C CA . GLU A 1 119 ? -0.692 4.944 6.463 1.00 95.44 119 GLU A CA 1
ATOM 870 C C . GLU A 1 119 ? -1.996 4.385 7.016 1.00 95.44 119 GLU A C 1
ATOM 872 O O . GLU A 1 119 ? -2.926 4.099 6.269 1.00 95.44 119 GLU A O 1
ATOM 877 N N . TYR A 1 120 ? -2.083 4.250 8.334 1.00 94.88 120 TYR A N 1
ATOM 878 C CA . TYR A 1 120 ? -3.266 3.744 9.007 1.00 94.88 120 TYR A CA 1
ATOM 879 C C . TY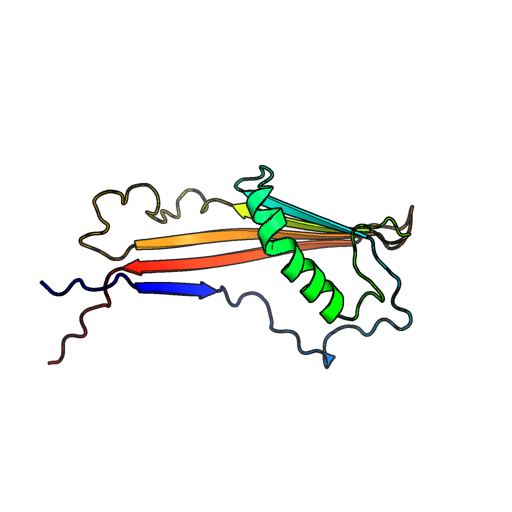R A 1 120 ? -3.635 4.619 10.203 1.00 94.88 120 TYR A C 1
ATOM 881 O O . TYR A 1 120 ? -2.810 4.878 11.082 1.00 94.88 120 TYR A O 1
ATOM 889 N N . THR A 1 121 ? -4.898 5.030 10.249 1.00 95.25 121 THR A N 1
ATOM 890 C CA . THR A 1 121 ? -5.513 5.752 11.362 1.00 95.25 121 THR A CA 1
ATOM 891 C C . THR A 1 121 ? -6.644 4.883 11.922 1.00 95.25 121 THR A C 1
ATOM 893 O O . THR A 1 121 ? -7.635 4.682 11.224 1.00 95.25 121 THR A O 1
ATOM 896 N N . PRO A 1 122 ? -6.530 4.349 13.153 1.00 91.00 122 PRO A N 1
ATOM 897 C CA . PRO A 1 122 ? -7.503 3.382 13.680 1.00 91.00 122 PRO A CA 1
ATOM 898 C C . PRO A 1 122 ? -8.894 3.941 13.995 1.00 91.00 122 PRO A C 1
ATOM 900 O O . PRO A 1 122 ? -9.862 3.185 14.046 1.00 91.00 122 PRO A O 1
ATOM 903 N N . ALA A 1 123 ? -8.963 5.232 14.309 1.00 92.56 123 ALA A N 1
ATOM 904 C CA . ALA A 1 123 ? -10.176 5.958 14.663 1.00 92.56 123 ALA A CA 1
ATOM 905 C C . ALA A 1 123 ? -9.947 7.462 14.438 1.00 92.56 123 ALA A C 1
ATOM 907 O O . ALA A 1 123 ? -8.794 7.911 14.501 1.00 92.56 123 ALA A O 1
ATOM 908 N N . PRO A 1 124 ? -10.999 8.274 14.254 1.00 89.56 124 PRO A N 1
ATOM 909 C CA . PRO A 1 124 ? -10.855 9.724 14.187 1.00 89.56 124 PRO A CA 1
ATOM 910 C C . PRO A 1 124 ? -10.134 10.271 15.431 1.00 89.56 124 PRO A C 1
ATOM 912 O O . PRO A 1 124 ? -10.514 9.977 16.561 1.00 89.56 124 PRO A O 1
ATOM 915 N N . GLY A 1 125 ? -9.066 11.046 15.228 1.00 88.38 125 GLY A N 1
ATOM 916 C CA . GLY A 1 125 ? -8.252 11.614 16.313 1.00 88.38 125 GLY A CA 1
ATOM 917 C C . GLY A 1 125 ? -7.219 10.663 16.938 1.00 88.38 125 GLY A C 1
ATOM 918 O O . GLY A 1 125 ? -6.427 11.105 17.769 1.00 88.38 125 GLY A O 1
ATOM 919 N N . ALA A 1 126 ? -7.175 9.388 16.536 1.00 91.81 126 ALA A N 1
ATOM 920 C CA . ALA A 1 126 ? -6.108 8.472 16.935 1.00 91.81 126 ALA A CA 1
ATOM 921 C C . ALA A 1 126 ? -4.784 8.806 16.212 1.00 91.81 126 ALA A C 1
ATOM 923 O O . ALA A 1 126 ? -4.805 9.331 15.094 1.00 91.81 126 ALA A O 1
ATOM 924 N N . PRO A 1 127 ? -3.619 8.489 16.810 1.00 91.75 127 PRO A N 1
ATOM 925 C CA . PRO A 1 127 ? -2.335 8.698 16.153 1.00 91.75 127 PRO A CA 1
ATOM 926 C C . PRO A 1 127 ? -2.222 7.859 14.875 1.00 91.75 127 PRO A C 1
ATOM 928 O O . PRO A 1 127 ? -2.545 6.669 14.860 1.00 91.75 127 PRO A O 1
ATOM 931 N N . LYS A 1 128 ? -1.722 8.493 13.810 1.00 93.00 128 LYS A N 1
ATOM 932 C CA . LYS A 1 128 ? -1.464 7.850 12.520 1.00 93.00 128 LYS A CA 1
ATOM 933 C C . LYS A 1 128 ? -0.214 6.975 12.595 1.00 93.00 128 LYS A C 1
ATOM 935 O O . LYS A 1 128 ? 0.835 7.415 13.064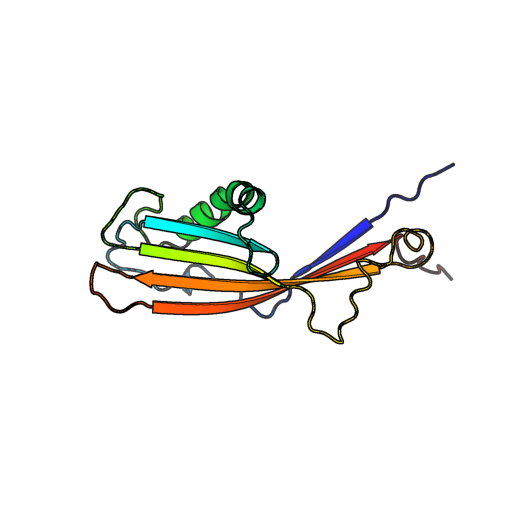 1.00 93.00 128 LYS A O 1
ATOM 940 N N . ILE A 1 129 ? -0.313 5.759 12.076 1.00 92.31 129 ILE A N 1
ATOM 941 C CA . ILE A 1 129 ? 0.806 4.838 11.868 1.00 92.31 129 ILE A CA 1
ATOM 942 C C . ILE A 1 129 ? 1.227 4.970 10.405 1.00 92.31 129 ILE A C 1
ATOM 944 O O . ILE A 1 129 ? 0.375 4.873 9.532 1.00 92.31 129 ILE A O 1
ATOM 948 N N . SER A 1 130 ? 2.511 5.193 10.123 1.00 92.81 130 SER A N 1
ATOM 949 C CA . SER A 1 130 ? 3.016 5.348 8.751 1.00 92.81 130 SER A CA 1
ATOM 950 C C . SER A 1 130 ? 4.249 4.476 8.524 1.00 92.81 130 SER A C 1
ATOM 952 O O . SER A 1 130 ? 5.107 4.352 9.406 1.00 92.81 130 SER A O 1
ATOM 954 N N . ARG A 1 131 ? 4.315 3.828 7.360 1.00 90.19 131 ARG A N 1
ATOM 955 C CA . ARG A 1 131 ? 5.436 3.001 6.907 1.00 90.19 131 ARG A CA 1
ATOM 956 C C . ARG A 1 131 ? 5.716 3.281 5.438 1.00 90.19 131 ARG A C 1
ATOM 958 O O . ARG A 1 131 ? 4.794 3.294 4.630 1.00 90.19 131 ARG A O 1
ATOM 965 N N . THR A 1 132 ? 6.994 3.426 5.112 1.00 89.69 132 THR A N 1
ATOM 966 C CA . THR A 1 132 ? 7.472 3.567 3.735 1.00 89.69 132 THR A CA 1
ATOM 967 C C . THR A 1 132 ? 8.350 2.376 3.392 1.00 89.69 132 THR A C 1
ATOM 969 O O . THR A 1 132 ? 9.222 1.998 4.176 1.00 89.69 132 THR A O 1
ATOM 972 N N . LEU A 1 133 ? 8.101 1.782 2.231 1.00 85.31 133 LEU A N 1
ATOM 973 C CA . LEU A 1 133 ? 8.850 0.667 1.670 1.00 85.31 133 LEU A CA 1
ATOM 974 C C . LEU A 1 133 ? 9.351 1.065 0.283 1.00 85.31 133 LEU A C 1
ATOM 976 O O . LEU A 1 133 ? 8.601 1.638 -0.505 1.00 85.31 133 LEU A O 1
ATOM 980 N N . HIS A 1 134 ? 10.601 0.724 -0.009 1.00 86.44 134 HIS A N 1
ATOM 981 C CA . HIS A 1 134 ? 11.229 0.966 -1.302 1.00 86.44 134 HIS A CA 1
ATOM 982 C C . HIS A 1 134 ? 11.445 -0.368 -2.005 1.00 86.44 134 HIS A C 1
ATOM 984 O O . HIS A 1 134 ? 11.915 -1.323 -1.385 1.00 86.44 134 HIS A O 1
ATOM 990 N N . HIS A 1 135 ? 11.101 -0.443 -3.286 1.00 80.38 135 HIS A N 1
ATOM 991 C CA . HIS A 1 135 ? 11.231 -1.669 -4.061 1.00 80.38 135 HIS A CA 1
ATOM 992 C C . HIS A 1 135 ? 11.630 -1.397 -5.507 1.00 80.38 135 HIS A C 1
ATOM 994 O O . HIS A 1 135 ? 11.403 -0.302 -6.014 1.00 80.38 135 HIS A O 1
ATOM 1000 N N . SER A 1 136 ? 12.218 -2.382 -6.187 1.00 78.00 136 SER A N 1
ATOM 1001 C CA . SER A 1 136 ? 12.599 -2.244 -7.596 1.00 78.00 136 SER A CA 1
ATOM 1002 C C . SER A 1 136 ? 12.170 -3.457 -8.418 1.00 78.00 136 SER A C 1
ATOM 1004 O O . SER A 1 136 ? 12.359 -4.597 -7.995 1.00 78.00 136 SER A O 1
ATOM 1006 N N . ILE A 1 137 ? 11.631 -3.213 -9.614 1.00 71.56 137 ILE A N 1
ATOM 1007 C CA . ILE A 1 137 ? 11.376 -4.246 -10.624 1.00 71.56 137 ILE A CA 1
ATOM 1008 C C . ILE A 1 137 ? 12.346 -4.015 -11.779 1.00 71.56 137 ILE A C 1
ATOM 1010 O O . ILE A 1 137 ? 12.363 -2.947 -12.385 1.00 71.56 137 ILE A O 1
ATOM 1014 N N . ILE A 1 138 ? 13.158 -5.020 -12.093 1.00 70.94 138 ILE A N 1
ATOM 1015 C CA . ILE A 1 138 ? 14.180 -4.957 -13.140 1.00 70.94 138 ILE A CA 1
ATOM 1016 C C . ILE A 1 138 ? 13.730 -5.833 -14.306 1.00 70.94 138 ILE A C 1
ATOM 1018 O O . ILE A 1 138 ? 13.710 -7.054 -14.200 1.00 70.94 138 ILE A O 1
ATOM 1022 N N . THR A 1 139 ? 13.408 -5.231 -15.444 1.00 59.41 139 THR A N 1
ATOM 1023 C CA . THR A 1 139 ? 12.988 -5.935 -16.658 1.00 59.41 139 THR A CA 1
ATOM 1024 C C . TH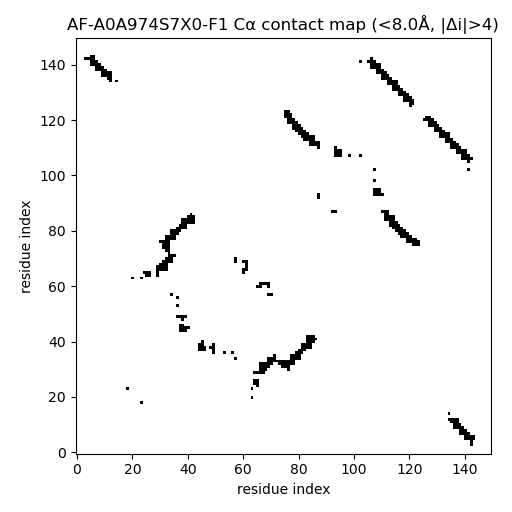R A 1 139 ? 14.086 -5.894 -17.715 1.00 59.41 139 THR A C 1
ATOM 1026 O O . THR A 1 139 ? 14.509 -4.828 -18.151 1.00 59.41 139 THR A O 1
ATOM 1029 N N . THR A 1 140 ? 14.538 -7.060 -18.173 1.00 62.69 140 THR A N 1
ATOM 1030 C CA . THR A 1 140 ? 15.453 -7.195 -19.314 1.00 62.69 140 THR A CA 1
ATOM 1031 C C . THR A 1 140 ? 14.663 -7.567 -20.561 1.00 62.69 140 THR A C 1
ATOM 1033 O O . THR A 1 140 ? 13.969 -8.582 -20.578 1.00 62.69 140 THR A O 1
ATOM 1036 N N . LEU A 1 141 ? 14.783 -6.755 -21.609 1.00 57.12 141 LEU A N 1
ATOM 1037 C CA . LEU A 1 141 ? 14.146 -6.938 -22.911 1.00 57.12 141 LEU A CA 1
ATOM 1038 C C . LEU A 1 141 ? 15.216 -7.273 -23.953 1.00 57.12 141 LEU A C 1
ATOM 1040 O O . LEU A 1 141 ? 16.161 -6.508 -24.137 1.00 57.12 141 LEU A O 1
ATOM 1044 N N . GLY A 1 142 ? 15.088 -8.392 -24.664 1.00 52.66 142 GLY A N 1
ATOM 1045 C CA . GLY A 1 142 ? 15.997 -8.713 -25.768 1.00 52.66 142 GLY A CA 1
ATOM 1046 C C . GLY A 1 142 ? 15.876 -10.147 -26.291 1.00 52.66 142 GLY A C 1
ATOM 1047 O O . GLY A 1 142 ? 15.164 -10.966 -25.706 1.00 52.66 142 GLY A O 1
ATOM 1048 N N . PRO A 1 143 ? 16.554 -10.476 -27.405 1.00 45.38 143 PRO A N 1
ATOM 1049 C CA . PRO A 1 143 ? 16.665 -11.857 -27.859 1.00 45.38 143 PRO A CA 1
ATOM 1050 C C . PRO A 1 143 ? 17.469 -12.688 -26.839 1.00 45.38 143 PRO A C 1
ATOM 1052 O O . PRO A 1 143 ? 18.373 -12.147 -26.193 1.00 45.38 143 PRO A O 1
ATOM 1055 N N . PRO A 1 144 ? 17.186 -13.997 -26.685 1.00 47.34 144 PRO A N 1
ATOM 1056 C CA . PRO A 1 144 ? 17.919 -14.850 -25.755 1.00 47.34 144 PRO A CA 1
ATOM 1057 C C . PRO A 1 144 ? 19.418 -14.809 -26.069 1.00 47.34 144 PRO A C 1
ATOM 1059 O O . PRO A 1 144 ? 19.819 -14.866 -27.236 1.00 47.34 144 PRO A O 1
ATOM 1062 N N . ALA A 1 145 ? 20.257 -14.729 -25.032 1.00 49.12 145 ALA A N 1
ATOM 1063 C CA . ALA A 1 145 ? 21.701 -14.833 -25.195 1.00 49.12 145 ALA A CA 1
ATOM 1064 C C . ALA A 1 145 ? 22.009 -16.147 -25.922 1.00 49.12 145 ALA A C 1
ATOM 1066 O O . ALA A 1 145 ? 21.712 -17.233 -25.420 1.00 49.12 145 ALA A O 1
ATOM 1067 N N . ARG A 1 146 ? 22.563 -16.052 -27.136 1.00 44.53 146 ARG A N 1
ATOM 1068 C CA . ARG A 1 146 ? 22.919 -17.212 -27.957 1.00 44.53 146 ARG A CA 1
ATOM 1069 C C . ARG A 1 146 ? 23.946 -18.026 -27.169 1.00 44.53 146 ARG A C 1
ATOM 1071 O O . ARG A 1 146 ? 25.125 -17.674 -27.142 1.00 44.53 146 ARG A O 1
ATOM 1078 N N . ARG A 1 147 ? 23.503 -19.086 -26.486 1.00 43.75 147 ARG A N 1
ATOM 1079 C CA . ARG A 1 147 ? 24.393 -20.057 -25.844 1.00 43.75 147 ARG A CA 1
ATOM 1080 C C . ARG A 1 147 ? 25.294 -20.581 -26.960 1.00 43.75 147 ARG A C 1
ATOM 1082 O O . ARG A 1 147 ? 24.810 -21.241 -27.876 1.00 43.75 147 ARG A O 1
ATOM 1089 N N . ARG A 1 148 ? 26.582 -20.225 -26.941 1.00 45.56 148 ARG A N 1
ATOM 1090 C CA . ARG A 1 148 ? 27.577 -20.874 -27.798 1.00 45.56 148 ARG A CA 1
ATOM 1091 C C . ARG A 1 148 ? 27.654 -22.324 -27.332 1.00 45.56 148 ARG A C 1
ATOM 1093 O O . ARG A 1 148 ? 28.333 -22.622 -26.355 1.00 45.56 148 ARG A O 1
ATOM 1100 N N . THR A 1 149 ? 26.908 -23.204 -27.987 1.00 45.47 149 THR A N 1
ATOM 1101 C CA . THR A 1 149 ? 27.233 -24.627 -28.007 1.00 45.47 149 THR A CA 1
ATOM 1102 C C . THR A 1 149 ? 28.603 -24.728 -28.668 1.00 45.47 149 THR A C 1
ATOM 1104 O O . THR A 1 149 ? 28.764 -24.288 -29.809 1.00 45.47 149 THR A O 1
ATOM 1107 N N . ARG A 1 150 ? 29.595 -25.146 -27.877 1.00 42.53 150 ARG A N 1
ATOM 1108 C CA . ARG A 1 150 ? 30.918 -25.532 -28.369 1.00 42.53 150 ARG A CA 1
ATOM 1109 C C . ARG A 1 150 ? 30.799 -26.734 -29.290 1.00 42.53 150 ARG A C 1
ATOM 1111 O O . ARG A 1 150 ? 29.899 -27.560 -29.025 1.00 42.53 150 ARG A O 1
#

Sequence (150 aa):
MAGTAAFAASYIDTSLPDLTPEQLVKVAQPKPVQLLFEFQTKGATNQRATTQIKAWVVDTAQKSGLFSAVGDAPTDGLLTITINNLPAPAGTASQGFVTGLTFGLKGTTVTDHYDCVIEYTPAPGAPKISRTLHHSIITTLGPPARRRTR

Foldseek 3Di:
DDDQDKDKDKDWDCPDDDDDLVNQDADPDAAEEAEDEFEAEQNHTDVVVRVVCVVVVLVVVVVSNNHPHYYNDDDQKYKYKYKYWHADPPPPCQVVPVCPPVLPPDKGKGKTKIKIKIWMDNGVPGDIDIDIDIIMMIMIIHRPDPPPPD